Protein AF-A0AAV5VRD8-F1 (afdb_monomer)

Structure (mmCIF, N/CA/C/O backbone):
data_AF-A0AAV5VRD8-F1
#
_entry.id   AF-A0AAV5VRD8-F1
#
loop_
_atom_site.group_PDB
_atom_site.id
_atom_site.type_symbol
_atom_site.label_atom_id
_atom_site.label_alt_id
_atom_site.label_comp_id
_atom_site.label_asym_id
_atom_site.label_entity_id
_atom_site.label_seq_id
_atom_site.pdbx_PDB_ins_code
_atom_site.Cartn_x
_atom_site.Cartn_y
_atom_site.Cartn_z
_atom_site.occupancy
_atom_site.B_iso_or_equiv
_atom_site.auth_seq_id
_atom_site.auth_comp_id
_atom_site.auth_asym_id
_atom_site.auth_atom_id
_atom_site.pdbx_PDB_model_num
ATOM 1 N N . GLN A 1 1 ? -17.324 3.069 0.093 1.00 53.91 1 GLN A N 1
ATOM 2 C CA . GLN A 1 1 ? -15.876 3.219 0.323 1.00 53.91 1 GLN A CA 1
ATOM 3 C C . GLN A 1 1 ? -15.340 1.814 0.513 1.00 53.91 1 GLN A C 1
ATOM 5 O O . GLN A 1 1 ? -16.033 1.043 1.164 1.00 53.91 1 GLN A O 1
ATOM 10 N N . ASP A 1 2 ? -14.249 1.439 -0.158 1.00 80.19 2 ASP A N 1
ATOM 11 C CA . ASP A 1 2 ? -13.701 0.085 -0.025 1.00 80.19 2 ASP A CA 1
ATOM 12 C C . ASP A 1 2 ? -12.746 0.037 1.172 1.00 80.19 2 ASP A C 1
ATOM 14 O O . ASP A 1 2 ? -11.717 0.714 1.198 1.00 80.19 2 ASP A O 1
ATOM 18 N N . ASP A 1 3 ? -13.133 -0.740 2.177 1.00 91.00 3 ASP A N 1
ATOM 19 C CA . ASP A 1 3 ? -12.472 -0.842 3.473 1.00 91.00 3 ASP A CA 1
ATOM 20 C C . ASP A 1 3 ? -11.125 -1.584 3.399 1.00 91.00 3 ASP A C 1
ATOM 22 O O . ASP A 1 3 ? -10.318 -1.475 4.316 1.00 91.00 3 ASP A O 1
ATOM 26 N N . ARG A 1 4 ? -10.834 -2.290 2.296 1.00 95.25 4 ARG A N 1
ATOM 27 C CA . ARG A 1 4 ? -9.605 -3.092 2.105 1.00 95.25 4 ARG A CA 1
ATOM 28 C C . ARG A 1 4 ? -8.312 -2.273 2.117 1.00 95.25 4 ARG A C 1
ATOM 30 O O . ARG A 1 4 ? -7.244 -2.818 2.369 1.00 95.25 4 ARG A O 1
ATOM 37 N N . TYR A 1 5 ? -8.398 -0.982 1.814 1.00 96.75 5 TYR A N 1
ATOM 38 C CA . TYR A 1 5 ? -7.239 -0.094 1.699 1.00 96.75 5 TYR A CA 1
ATOM 39 C C . TYR A 1 5 ? -6.982 0.704 2.979 1.00 96.75 5 TYR A C 1
ATOM 41 O O . TYR A 1 5 ? -5.992 1.431 3.063 1.00 96.75 5 TYR A O 1
ATOM 49 N N . LEU A 1 6 ? -7.883 0.617 3.962 1.00 96.31 6 LEU A N 1
ATOM 50 C CA . LEU A 1 6 ? -7.806 1.415 5.176 1.00 96.31 6 LEU A CA 1
ATOM 51 C C . LEU A 1 6 ? -6.783 0.829 6.151 1.00 96.31 6 LEU A C 1
ATOM 53 O O . LEU A 1 6 ? -6.610 -0.381 6.268 1.00 96.31 6 LEU A O 1
ATOM 57 N N . ALA A 1 7 ? -6.093 1.719 6.858 1.00 97.00 7 ALA A N 1
ATOM 58 C CA . ALA A 1 7 ? -5.108 1.341 7.860 1.00 97.00 7 ALA A CA 1
ATOM 59 C C . ALA A 1 7 ? -5.774 0.844 9.161 1.00 97.00 7 ALA A C 1
ATOM 61 O O . ALA A 1 7 ? -6.911 1.242 9.453 1.00 97.00 7 ALA A O 1
ATOM 62 N N . PRO A 1 8 ? -5.076 0.050 9.998 1.00 96.50 8 PRO A N 1
ATOM 63 C CA . PRO A 1 8 ? -5.615 -0.464 11.260 1.00 96.50 8 PRO A CA 1
ATOM 64 C C . PRO A 1 8 ? -6.180 0.634 12.167 1.00 96.50 8 PRO A C 1
ATOM 66 O O . PRO A 1 8 ? -7.274 0.507 12.713 1.00 96.50 8 PRO A O 1
ATOM 69 N N . GLU A 1 9 ? -5.483 1.764 12.284 1.00 95.56 9 GLU A N 1
ATOM 70 C CA . GLU A 1 9 ? -5.919 2.902 13.093 1.00 95.56 9 GLU A CA 1
ATOM 71 C C . GLU A 1 9 ? -7.205 3.568 12.570 1.00 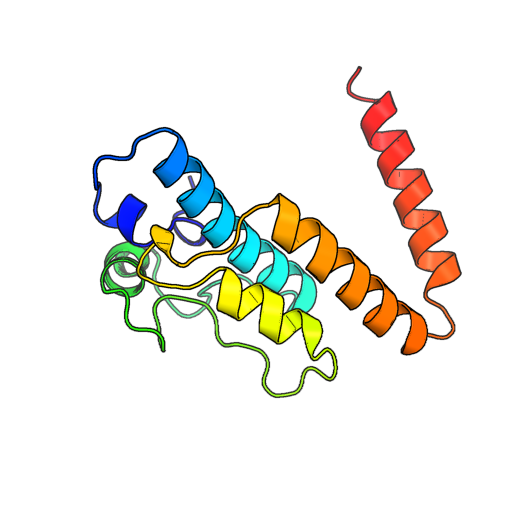95.56 9 GLU A C 1
ATOM 73 O O . GLU A 1 9 ? -7.963 4.142 13.356 1.00 95.56 9 GLU A O 1
ATOM 78 N N . VAL A 1 10 ? -7.477 3.475 11.261 1.00 95.62 10 VAL A N 1
ATOM 79 C CA . VAL A 1 10 ? -8.696 4.007 10.634 1.00 95.62 10 VAL A CA 1
ATOM 80 C C . VAL A 1 10 ? -9.869 3.074 10.923 1.00 95.62 10 VAL A C 1
ATOM 82 O O . VAL A 1 10 ? -10.926 3.545 11.346 1.00 95.62 10 VAL A O 1
ATOM 85 N N . HIS A 1 11 ? -9.673 1.755 10.803 1.00 94.25 11 HIS A N 1
ATOM 86 C CA . HIS A 1 11 ? -10.672 0.764 11.224 1.00 94.25 11 HIS A CA 1
ATOM 87 C C . HIS A 1 11 ? -11.011 0.882 12.712 1.00 94.25 11 HIS A C 1
ATOM 89 O O . HIS A 1 11 ? -12.180 0.827 13.094 1.00 94.25 11 HIS A O 1
ATOM 95 N N . ASN A 1 12 ? -9.997 1.133 13.541 1.00 93.38 12 ASN A N 1
ATOM 96 C CA . ASN A 1 12 ? -10.140 1.324 14.982 1.00 93.38 12 ASN A CA 1
ATOM 97 C C . ASN A 1 12 ? -10.687 2.711 15.367 1.00 93.38 12 ASN A C 1
ATOM 99 O O . ASN A 1 12 ? -10.794 3.012 16.556 1.00 93.38 12 ASN A O 1
ATOM 103 N N . LYS A 1 13 ? -11.038 3.563 14.388 1.00 91.94 13 LYS A N 1
ATOM 104 C CA . LYS A 1 13 ? -11.578 4.922 14.586 1.00 91.94 13 LYS A CA 1
ATOM 105 C C . LYS A 1 13 ? -10.722 5.779 15.524 1.00 91.94 13 LYS A C 1
ATOM 107 O O . LYS A 1 13 ? -11.241 6.600 16.283 1.00 91.94 13 LYS A O 1
ATOM 112 N N . GLN A 1 14 ? -9.407 5.584 15.486 1.00 90.06 14 GLN A N 1
ATOM 113 C CA . GLN A 1 14 ? -8.482 6.359 16.300 1.00 90.06 14 GLN A CA 1
ATOM 114 C C . GLN A 1 14 ? -8.445 7.805 15.801 1.00 90.06 14 GLN A C 1
ATOM 116 O O . GLN A 1 14 ? -8.472 8.066 14.598 1.00 90.06 14 GLN A O 1
ATOM 121 N N . GLN A 1 15 ? -8.382 8.762 16.727 1.00 88.19 15 GLN A N 1
ATOM 122 C CA . GLN A 1 15 ? -8.227 10.165 16.354 1.00 88.19 15 GLN A CA 1
ATOM 123 C C . GLN A 1 15 ? -6.832 10.393 15.772 1.00 88.19 15 GLN A C 1
ATOM 125 O O . GLN A 1 15 ? -5.828 10.011 16.370 1.00 88.19 15 GLN A O 1
ATOM 130 N N . GLN A 1 16 ? -6.782 11.039 14.610 1.00 87.19 16 GLN A N 1
ATOM 131 C CA . GLN A 1 16 ? -5.544 11.311 13.891 1.00 87.19 16 GLN A CA 1
ATOM 132 C C . GLN A 1 16 ? -5.387 12.807 13.658 1.00 87.19 16 GLN A C 1
ATOM 134 O O . GLN A 1 16 ? -6.302 13.479 13.170 1.00 87.19 16 GLN A O 1
ATOM 139 N N . ASP A 1 17 ? -4.194 13.307 13.951 1.00 91.25 17 ASP A N 1
ATOM 140 C CA . ASP A 1 17 ? -3.748 14.601 13.461 1.00 91.25 17 ASP A CA 1
ATOM 141 C C . ASP A 1 17 ? -3.365 14.512 11.967 1.00 91.25 17 ASP A C 1
ATOM 143 O O . ASP A 1 17 ? -3.474 13.467 11.318 1.00 91.25 17 ASP A O 1
ATOM 147 N N . LEU A 1 18 ? -2.916 15.626 11.384 1.00 89.38 18 LEU A N 1
ATOM 148 C CA . LEU A 1 18 ? -2.504 15.654 9.975 1.00 89.38 18 LEU A CA 1
ATOM 149 C C . LEU A 1 18 ? -1.328 14.712 9.679 1.00 89.38 18 LEU A C 1
ATOM 151 O O . LEU A 1 18 ? -1.210 14.224 8.556 1.00 89.38 18 LEU A O 1
ATOM 155 N N . SER A 1 19 ? -0.456 14.466 10.660 1.00 89.50 19 SER A N 1
ATOM 156 C CA . SER A 1 19 ? 0.657 13.529 10.519 1.00 89.50 19 SER A CA 1
ATOM 157 C C . SER A 1 19 ? 0.140 12.093 10.447 1.00 89.50 19 SER A C 1
ATOM 159 O O . SER A 1 19 ? 0.492 11.369 9.519 1.00 89.50 19 SER A O 1
ATOM 161 N N . GLY A 1 20 ? -0.767 11.713 11.350 1.00 90.56 20 GLY A N 1
ATOM 162 C CA . GLY A 1 20 ? -1.425 10.408 11.377 1.00 90.56 20 GLY A CA 1
ATOM 163 C C . GLY A 1 20 ? -2.172 10.097 10.082 1.00 90.56 20 GLY A C 1
ATOM 164 O O . GLY A 1 20 ? -1.992 9.015 9.533 1.00 90.56 20 GLY A O 1
ATOM 165 N N . LYS A 1 21 ? -2.895 11.071 9.513 1.00 93.94 21 LYS A N 1
ATOM 166 C CA . LYS A 1 21 ? -3.572 10.890 8.214 1.00 93.94 21 LYS A CA 1
ATOM 167 C C . LYS A 1 21 ? -2.594 10.548 7.089 1.00 93.94 21 LYS A C 1
ATOM 169 O O . LYS A 1 21 ? -2.814 9.588 6.362 1.00 93.94 21 LYS A O 1
ATOM 174 N N . LYS A 1 22 ? -1.450 11.240 7.016 1.00 95.62 22 LYS A N 1
ATOM 175 C CA . LYS A 1 22 ? -0.388 10.919 6.041 1.00 95.62 22 LYS A CA 1
ATOM 176 C C . LYS A 1 22 ? 0.197 9.517 6.243 1.00 95.62 22 LYS A C 1
ATOM 178 O O . LYS A 1 22 ? 0.721 8.929 5.299 1.00 95.62 22 LYS A O 1
ATOM 183 N N . LYS A 1 23 ? 0.160 8.982 7.467 1.00 97.19 23 LYS A N 1
ATOM 184 C CA . LYS A 1 23 ? 0.590 7.607 7.758 1.00 97.19 23 LYS A CA 1
ATOM 185 C C . LYS A 1 23 ? -0.471 6.578 7.375 1.00 97.19 23 LYS A C 1
ATOM 187 O O . LYS A 1 23 ? -0.098 5.499 6.919 1.00 97.19 23 LYS A O 1
ATOM 192 N N . ALA A 1 24 ? -1.754 6.907 7.491 1.00 96.88 24 ALA A N 1
ATOM 193 C CA . ALA A 1 24 ? -2.826 6.095 6.921 1.00 96.88 24 ALA A CA 1
ATOM 194 C C . ALA A 1 24 ? -2.733 6.058 5.382 1.00 96.88 24 ALA A C 1
ATOM 196 O O . ALA A 1 24 ? -2.848 4.988 4.789 1.00 96.88 24 ALA A O 1
ATOM 197 N N . ASP A 1 25 ? -2.397 7.184 4.743 1.00 97.00 25 ASP A N 1
ATOM 198 C CA . ASP A 1 25 ? -2.140 7.224 3.297 1.00 97.00 25 ASP A CA 1
ATOM 199 C C . ASP A 1 25 ? -0.974 6.296 2.909 1.00 97.00 25 ASP A C 1
ATOM 201 O O . ASP A 1 25 ? -1.077 5.547 1.939 1.00 97.00 25 ASP A O 1
ATOM 205 N N . ALA A 1 26 ? 0.109 6.264 3.700 1.00 97.94 26 ALA A N 1
ATOM 206 C CA . ALA A 1 26 ? 1.240 5.356 3.477 1.00 97.94 26 ALA A CA 1
ATOM 207 C C . ALA A 1 26 ? 0.845 3.868 3.517 1.00 97.94 26 ALA A C 1
ATOM 209 O O . ALA A 1 26 ? 1.386 3.071 2.755 1.00 97.94 26 ALA A O 1
ATOM 210 N N . TRP A 1 27 ? -0.107 3.491 4.372 1.00 97.75 27 TRP A N 1
ATOM 211 C CA . TRP A 1 27 ? -0.637 2.128 4.400 1.00 97.75 27 TRP A CA 1
ATOM 212 C C . TRP A 1 27 ? -1.383 1.794 3.108 1.00 97.75 27 TRP A C 1
ATOM 214 O O . TRP A 1 27 ? -1.081 0.795 2.454 1.00 97.75 27 TRP A O 1
ATOM 224 N N . SER A 1 28 ? -2.323 2.662 2.716 1.00 97.62 28 SER A N 1
ATOM 225 C CA . SER A 1 28 ? -3.114 2.471 1.495 1.00 97.62 28 SER A CA 1
ATOM 226 C C . SER A 1 28 ? -2.237 2.434 0.239 1.00 97.62 28 SER A C 1
ATOM 228 O O . SER A 1 28 ? -2.477 1.626 -0.655 1.00 97.62 28 SER A O 1
ATOM 230 N N . PHE A 1 29 ? -1.156 3.219 0.214 1.00 97.56 29 PHE A N 1
ATOM 231 C CA . PHE A 1 29 ? -0.131 3.160 -0.823 1.00 97.56 29 PHE A CA 1
ATOM 232 C C . PHE A 1 29 ? 0.489 1.761 -0.942 1.00 97.56 29 PHE A C 1
ATOM 234 O O . PHE A 1 29 ? 0.571 1.232 -2.048 1.00 97.56 29 PHE A O 1
ATOM 241 N N . GLY A 1 30 ? 0.858 1.127 0.175 1.00 97.38 30 GLY A N 1
ATOM 242 C CA . GLY A 1 30 ? 1.370 -0.246 0.171 1.00 97.38 30 GLY A CA 1
ATOM 243 C C . GLY A 1 30 ? 0.375 -1.255 -0.411 1.00 97.38 30 GLY A C 1
ATOM 244 O O . GLY A 1 30 ? 0.768 -2.111 -1.200 1.00 97.38 30 GLY A O 1
ATOM 245 N N . ILE A 1 31 ? -0.919 -1.127 -0.083 1.00 97.56 31 ILE A N 1
ATOM 246 C CA . ILE A 1 31 ? -1.976 -1.988 -0.647 1.00 97.56 31 ILE A CA 1
ATOM 247 C C . ILE A 1 31 ? -2.073 -1.815 -2.169 1.00 97.56 31 ILE A C 1
ATOM 249 O O . ILE A 1 31 ? -2.105 -2.807 -2.892 1.00 97.56 31 ILE A O 1
ATOM 253 N N . VAL A 1 32 ? -2.048 -0.572 -2.661 1.00 96.81 32 VAL A N 1
ATOM 254 C CA . VAL A 1 32 ? -2.097 -0.266 -4.101 1.00 96.81 32 VAL A CA 1
ATOM 255 C C . VAL A 1 32 ? -0.858 -0.794 -4.830 1.00 96.81 32 VAL A C 1
ATOM 257 O O . VAL A 1 32 ? -0.981 -1.400 -5.890 1.00 96.81 32 VAL A O 1
ATOM 260 N N . VAL A 1 33 ? 0.342 -0.627 -4.261 1.00 95.44 33 VAL A N 1
ATOM 261 C CA . VAL A 1 33 ? 1.580 -1.196 -4.825 1.00 95.44 33 VAL A CA 1
ATOM 262 C C . VAL A 1 33 ? 1.487 -2.719 -4.914 1.00 95.44 33 VAL A C 1
ATOM 264 O O . VAL A 1 33 ? 1.816 -3.294 -5.950 1.00 95.44 33 VAL A O 1
ATOM 267 N N . TRP A 1 34 ? 1.000 -3.380 -3.864 1.00 95.50 34 TRP A N 1
ATOM 268 C CA . TRP A 1 34 ? 0.807 -4.828 -3.874 1.00 95.50 34 TRP A CA 1
ATOM 269 C C . TRP A 1 34 ? -0.209 -5.279 -4.932 1.00 95.50 34 TRP A C 1
ATOM 271 O O . TRP A 1 34 ? 0.046 -6.243 -5.655 1.00 95.50 34 TRP A O 1
ATOM 281 N N . GLU A 1 35 ? -1.340 -4.585 -5.056 1.00 95.44 35 GLU A N 1
ATOM 282 C CA . GLU A 1 35 ? -2.379 -4.880 -6.050 1.00 95.44 35 GLU A CA 1
ATOM 283 C C . GLU A 1 35 ? -1.837 -4.748 -7.479 1.00 95.44 35 GLU A C 1
ATOM 285 O O . GLU A 1 35 ? -2.052 -5.639 -8.299 1.00 95.44 35 GLU A O 1
ATOM 290 N N . MET A 1 36 ? -1.054 -3.700 -7.759 1.00 92.88 36 MET A N 1
ATOM 291 C CA . MET A 1 36 ? -0.431 -3.495 -9.072 1.00 92.88 36 MET A CA 1
ATOM 292 C C . MET A 1 36 ? 0.551 -4.610 -9.446 1.00 92.88 36 MET A C 1
ATOM 294 O O . MET A 1 36 ? 0.556 -5.054 -10.590 1.00 92.88 36 MET A O 1
ATOM 298 N N . PHE A 1 37 ? 1.385 -5.066 -8.506 1.00 88.94 37 PHE A N 1
ATOM 299 C CA . PHE A 1 37 ? 2.394 -6.095 -8.789 1.00 88.94 37 PHE A CA 1
ATOM 300 C C . PHE A 1 37 ? 1.827 -7.515 -8.803 1.00 88.94 37 PHE A C 1
ATOM 302 O O . PHE A 1 37 ? 2.299 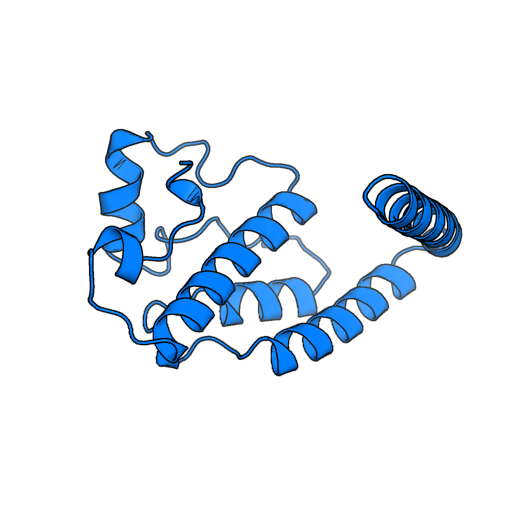-8.359 -9.559 1.00 88.94 37 PHE A O 1
ATOM 309 N N . SER A 1 38 ? 0.835 -7.797 -7.959 1.00 88.94 38 SER A N 1
ATOM 310 C CA . SER A 1 38 ? 0.209 -9.120 -7.897 1.00 88.94 38 SER A CA 1
ATOM 311 C C . SER A 1 38 ? -0.904 -9.306 -8.928 1.00 88.94 38 SER A C 1
ATOM 313 O O . SER A 1 38 ? -1.258 -10.448 -9.222 1.00 88.94 38 SER A O 1
ATOM 315 N N . CYS A 1 39 ? -1.464 -8.209 -9.454 1.00 90.62 39 CYS A N 1
ATOM 316 C CA . CYS A 1 39 ? -2.681 -8.188 -10.268 1.00 90.62 39 CYS A CA 1
ATOM 317 C C . CYS A 1 39 ? -3.864 -8.913 -9.595 1.00 90.62 39 CYS A C 1
ATOM 319 O O . CYS A 1 39 ? -4.684 -9.535 -10.272 1.00 90.62 39 CYS A O 1
ATOM 321 N N . ARG A 1 40 ? -3.938 -8.876 -8.257 1.00 91.12 40 ARG A N 1
ATOM 322 C CA . ARG A 1 40 ? -4.977 -9.531 -7.447 1.00 91.12 40 ARG A CA 1
ATOM 323 C C . ARG A 1 40 ? -5.705 -8.522 -6.574 1.00 91.12 40 ARG A C 1
ATOM 325 O O . ARG A 1 40 ? -5.120 -7.535 -6.139 1.00 91.12 40 ARG A O 1
ATOM 332 N N . ALA A 1 41 ? -6.957 -8.830 -6.245 1.00 93.38 41 ALA A N 1
ATOM 333 C CA . ALA A 1 41 ? -7.720 -8.038 -5.291 1.00 93.38 41 ALA A CA 1
ATOM 334 C C . ALA A 1 41 ? -7.151 -8.207 -3.865 1.00 93.38 41 ALA A C 1
ATOM 336 O O . ALA A 1 41 ? -6.938 -9.342 -3.415 1.00 93.38 41 ALA A O 1
ATOM 337 N N . PRO A 1 42 ? -6.921 -7.117 -3.110 1.00 95.25 42 PRO A N 1
ATOM 338 C CA . PRO A 1 42 ? -6.435 -7.217 -1.740 1.00 95.25 42 PRO A CA 1
ATOM 339 C C . PRO A 1 42 ? -7.465 -7.931 -0.858 1.00 95.25 42 PRO A C 1
ATOM 341 O O . PRO A 1 42 ? -8.662 -7.636 -0.899 1.00 95.25 42 PRO A O 1
ATOM 344 N N . PHE A 1 43 ? -6.996 -8.881 -0.046 1.00 94.81 43 PHE A N 1
ATOM 345 C CA . PHE A 1 43 ? -7.833 -9.685 0.854 1.00 94.81 43 PHE A CA 1
ATOM 346 C C . PHE A 1 43 ? -8.993 -10.420 0.151 1.00 94.81 43 PHE A C 1
ATOM 348 O O . PHE A 1 43 ? -10.098 -10.496 0.687 1.00 94.81 43 PHE A O 1
ATOM 355 N N . GLU A 1 44 ? -8.782 -10.946 -1.058 1.00 91.69 44 GLU A N 1
ATOM 356 C CA . GLU A 1 44 ? -9.820 -11.641 -1.845 1.00 91.69 44 GLU A CA 1
ATOM 357 C C . GLU A 1 44 ? -10.545 -12.754 -1.060 1.00 91.69 44 GLU A C 1
ATOM 359 O O . GLU A 1 44 ? -11.758 -12.911 -1.177 1.00 91.69 44 GLU A O 1
ATOM 364 N N . SER A 1 45 ? -9.821 -13.478 -0.202 1.00 91.06 45 SER A N 1
ATOM 365 C CA . SER A 1 45 ? -10.359 -14.569 0.621 1.00 91.06 45 SER A CA 1
ATOM 366 C C . SER A 1 45 ? -11.018 -14.122 1.932 1.00 91.06 45 SER A C 1
ATOM 368 O O . SER A 1 45 ? -11.580 -14.959 2.642 1.00 91.06 45 SER A O 1
ATOM 370 N N . VAL A 1 46 ? -10.961 -12.833 2.281 1.00 93.06 46 VAL A N 1
ATOM 371 C CA . VAL A 1 46 ? -11.531 -12.304 3.527 1.00 93.06 46 VAL A CA 1
ATOM 372 C C . VAL A 1 46 ? -12.902 -11.684 3.236 1.00 93.06 46 VAL A C 1
ATOM 374 O O . VAL A 1 46 ? -13.000 -10.757 2.427 1.00 93.06 46 VAL A O 1
ATOM 377 N N . PRO A 1 47 ? -13.979 -12.140 3.904 1.00 93.38 47 PRO A N 1
ATOM 378 C CA . PRO A 1 47 ? -15.289 -11.513 3.779 1.00 93.38 47 PRO A CA 1
ATOM 379 C C . PRO A 1 47 ? -15.246 -10.039 4.188 1.00 93.38 47 PRO A C 1
ATOM 381 O O . PRO A 1 47 ? -14.646 -9.694 5.205 1.00 93.38 47 PRO A O 1
ATOM 384 N N . THR A 1 48 ? -15.955 -9.172 3.461 1.00 90.75 48 THR A N 1
ATOM 385 C CA . THR A 1 48 ? -15.988 -7.724 3.738 1.00 90.75 48 THR A CA 1
ATOM 386 C C . THR A 1 48 ? -16.368 -7.405 5.186 1.00 90.75 48 THR A C 1
ATOM 388 O O . THR A 1 48 ? -15.784 -6.518 5.798 1.00 90.75 48 THR A O 1
ATOM 391 N N . THR A 1 49 ? -17.287 -8.175 5.777 1.00 93.00 49 THR A N 1
ATOM 392 C CA . THR A 1 49 ? -17.718 -8.016 7.176 1.00 93.00 49 THR A CA 1
ATOM 393 C C . THR A 1 49 ? -16.622 -8.317 8.201 1.00 93.00 49 THR A C 1
ATOM 395 O O . THR A 1 49 ? -16.738 -7.887 9.344 1.00 93.00 49 THR A O 1
ATOM 398 N N . ALA A 1 50 ? -15.578 -9.056 7.819 1.00 94.56 50 ALA A N 1
ATOM 399 C CA . ALA A 1 50 ? -14.461 -9.429 8.684 1.00 94.56 50 ALA A CA 1
ATOM 400 C C . ALA A 1 50 ? -13.227 -8.525 8.507 1.00 94.56 50 ALA A C 1
ATOM 402 O O . ALA A 1 50 ? -12.345 -8.552 9.363 1.00 94.56 50 ALA A O 1
ATOM 403 N N . LEU A 1 51 ? -13.162 -7.705 7.445 1.00 94.00 51 LEU A N 1
ATOM 404 C CA . LEU A 1 51 ? -11.995 -6.864 7.132 1.00 94.00 51 LEU A CA 1
ATOM 405 C C . LEU A 1 51 ? -11.604 -5.952 8.295 1.00 94.00 51 LEU A C 1
ATOM 407 O O . LEU A 1 51 ? -10.444 -5.930 8.692 1.00 94.00 51 LEU A O 1
ATOM 411 N N . ALA A 1 52 ? -12.577 -5.258 8.890 1.00 94.00 52 ALA A N 1
ATOM 412 C CA . ALA A 1 52 ? -12.313 -4.352 10.005 1.00 94.00 52 ALA A CA 1
ATOM 413 C C . ALA A 1 52 ? -11.697 -5.072 11.215 1.00 94.00 52 ALA A C 1
ATOM 415 O O . ALA A 1 52 ? -10.836 -4.511 11.887 1.00 94.00 52 ALA A O 1
ATOM 416 N N . THR A 1 53 ? -12.102 -6.317 11.477 1.00 94.69 53 THR A N 1
ATOM 417 C CA . THR A 1 53 ? -11.542 -7.127 12.565 1.00 94.69 53 THR A CA 1
ATOM 418 C C . THR A 1 53 ? -10.140 -7.619 12.227 1.00 94.69 53 THR A C 1
ATOM 420 O O . THR A 1 53 ? -9.245 -7.492 13.054 1.00 94.69 53 THR A O 1
ATOM 423 N N . VAL A 1 54 ? -9.935 -8.151 11.019 1.00 95.25 54 VAL A N 1
ATOM 424 C CA . VAL A 1 54 ? -8.644 -8.706 10.585 1.00 95.25 54 VAL A CA 1
ATOM 425 C C . VAL A 1 54 ? -7.575 -7.616 10.498 1.00 95.25 54 VAL A C 1
ATOM 427 O O . VAL A 1 54 ? -6.500 -7.751 11.077 1.00 95.25 54 VAL A O 1
ATOM 430 N N . ILE A 1 55 ? -7.884 -6.504 9.831 1.00 96.12 55 ILE A N 1
ATOM 431 C CA . ILE A 1 55 ? -6.944 -5.394 9.653 1.00 96.12 55 ILE A CA 1
ATOM 432 C C . ILE A 1 55 ? -6.770 -4.636 10.975 1.00 96.12 55 ILE A C 1
ATOM 434 O O . ILE A 1 55 ? -5.644 -4.370 11.394 1.00 96.12 55 ILE A O 1
ATOM 438 N N . GLY A 1 56 ? -7.871 -4.334 11.673 1.00 94.38 56 GLY A N 1
ATOM 439 C CA . GLY A 1 56 ? -7.854 -3.590 12.936 1.00 94.38 56 GLY A CA 1
ATOM 440 C C . GLY A 1 56 ? -7.121 -4.302 14.077 1.00 94.38 56 GLY A C 1
ATOM 441 O O . GLY A 1 56 ? -6.569 -3.622 14.943 1.00 94.38 56 GLY A O 1
ATOM 442 N N . ALA A 1 57 ? -7.057 -5.641 14.061 1.00 94.00 57 ALA A N 1
ATOM 443 C CA . ALA A 1 57 ? -6.282 -6.423 15.025 1.00 94.00 57 ALA A CA 1
ATOM 444 C C . ALA A 1 57 ? -4.768 -6.180 14.916 1.00 94.00 57 ALA A C 1
ATOM 446 O O . ALA A 1 57 ? -4.058 -6.359 15.904 1.00 94.00 57 ALA A O 1
ATOM 447 N N . GLY A 1 58 ? -4.274 -5.762 13.744 1.00 90.81 58 GLY A N 1
ATOM 448 C CA . GLY A 1 58 ? -2.863 -5.437 13.550 1.00 90.81 58 GLY A CA 1
ATOM 449 C C . GLY A 1 58 ? -1.921 -6.635 13.705 1.00 90.81 58 GLY A C 1
ATOM 450 O O . GLY A 1 58 ? -0.774 -6.453 14.096 1.00 90.81 58 GLY A O 1
ATOM 451 N N . ASP A 1 59 ? -2.374 -7.859 13.430 1.00 92.69 59 ASP A N 1
ATOM 452 C CA . ASP A 1 59 ? -1.471 -9.011 13.347 1.00 92.69 59 ASP A CA 1
ATOM 453 C C . ASP A 1 59 ? -0.694 -8.941 12.027 1.00 92.69 59 ASP A C 1
ATOM 455 O O . ASP A 1 59 ? -1.292 -9.064 10.960 1.00 92.69 59 ASP A O 1
ATOM 459 N N . ASP A 1 60 ? 0.626 -8.769 12.109 1.00 85.75 60 ASP A N 1
ATOM 460 C CA . ASP A 1 60 ? 1.580 -8.654 10.990 1.00 85.75 60 ASP A CA 1
ATOM 461 C C . ASP A 1 60 ? 1.468 -9.778 9.939 1.00 85.75 60 ASP A C 1
ATOM 463 O O . ASP A 1 60 ? 1.931 -9.653 8.816 1.00 85.75 60 ASP A O 1
ATOM 467 N N . ARG A 1 61 ? 0.835 -10.912 10.255 1.00 84.81 61 ARG A N 1
ATOM 468 C CA . ARG A 1 61 ? 0.629 -11.999 9.280 1.00 84.81 61 ARG A CA 1
ATOM 469 C C . ARG A 1 61 ? -0.663 -11.886 8.486 1.00 84.81 61 ARG A C 1
ATOM 471 O O . ARG A 1 61 ? -0.810 -12.579 7.482 1.00 84.81 61 ARG A O 1
ATOM 478 N N . THR A 1 62 ? -1.626 -11.108 8.970 1.00 91.19 62 THR A N 1
ATOM 479 C CA . THR A 1 62 ? -3.004 -11.121 8.451 1.00 91.19 62 THR A CA 1
ATOM 480 C C . THR A 1 62 ? -3.568 -9.737 8.173 1.00 91.19 62 THR A C 1
ATOM 482 O O . THR A 1 62 ? -4.503 -9.618 7.385 1.00 91.19 62 THR A O 1
ATOM 485 N N . CYS A 1 63 ? -3.009 -8.689 8.780 1.00 94.25 63 CYS A N 1
ATOM 486 C CA . CYS A 1 63 ? -3.521 -7.332 8.656 1.00 94.25 63 CYS A CA 1
ATOM 487 C C . CYS A 1 63 ? -3.189 -6.693 7.306 1.00 94.25 63 CYS A C 1
ATOM 489 O O . CYS A 1 63 ? -3.788 -5.682 6.973 1.00 94.25 63 CYS A O 1
ATOM 491 N N . HIS A 1 64 ? -2.302 -7.290 6.510 1.00 95.56 64 HIS A N 1
ATOM 492 C CA . HIS A 1 64 ? -1.988 -6.890 5.142 1.00 95.56 64 HIS A CA 1
ATOM 493 C C . HIS A 1 64 ? -1.968 -8.110 4.200 1.00 95.56 64 HIS A C 1
ATOM 495 O O . HIS A 1 64 ? -1.865 -9.251 4.661 1.00 95.56 64 HIS A O 1
ATOM 501 N N . PRO A 1 65 ? -2.051 -7.910 2.871 1.00 95.19 65 PRO A N 1
ATOM 502 C CA . PRO A 1 65 ? -1.887 -8.991 1.905 1.00 95.19 65 PRO A CA 1
ATOM 503 C C . PRO A 1 65 ? -0.514 -9.684 2.020 1.00 95.19 65 PRO A C 1
ATOM 505 O O . PRO A 1 65 ? 0.455 -9.078 2.491 1.00 95.19 65 PRO A O 1
ATOM 508 N N . PRO A 1 66 ? -0.389 -10.948 1.579 1.00 92.12 66 PRO A N 1
ATOM 509 C CA . PRO A 1 66 ? 0.870 -11.679 1.666 1.0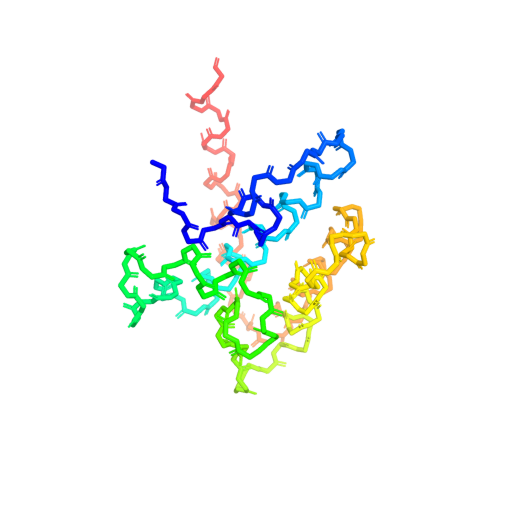0 92.12 66 PRO A CA 1
ATOM 510 C C . PRO A 1 66 ? 1.931 -11.053 0.758 1.00 92.12 66 PRO A C 1
ATOM 512 O O . PRO A 1 66 ? 1.695 -10.841 -0.433 1.00 92.12 66 PRO A O 1
ATOM 515 N N . ILE A 1 67 ? 3.124 -10.803 1.299 1.00 89.75 67 ILE A N 1
ATOM 516 C CA . ILE A 1 67 ? 4.269 -10.346 0.503 1.00 89.75 67 ILE A CA 1
ATOM 517 C C . ILE A 1 67 ? 4.654 -11.474 -0.469 1.00 89.75 67 ILE A C 1
ATOM 519 O O . ILE A 1 67 ? 4.905 -12.589 -0.003 1.00 89.75 67 ILE A O 1
ATOM 523 N N . PRO A 1 68 ? 4.719 -11.223 -1.793 1.00 80.56 68 PRO A N 1
ATOM 524 C CA . PRO A 1 68 ? 5.138 -12.235 -2.760 1.00 80.56 68 PRO A CA 1
ATOM 525 C C . PRO A 1 68 ? 6.518 -12.784 -2.385 1.00 80.56 68 PRO A C 1
ATOM 527 O O . PRO A 1 68 ? 7.498 -12.039 -2.307 1.00 80.56 68 PRO A O 1
ATOM 530 N N . ALA A 1 69 ? 6.607 -14.077 -2.074 1.00 78.31 69 ALA A N 1
ATOM 531 C CA . ALA A 1 69 ? 7.872 -14.689 -1.668 1.00 78.31 69 ALA A CA 1
ATOM 532 C C . ALA A 1 69 ? 8.833 -14.822 -2.862 1.00 78.31 69 ALA A C 1
ATOM 534 O O . ALA A 1 69 ? 10.041 -14.631 -2.712 1.00 78.31 69 ALA A O 1
ATOM 535 N N . ASP A 1 70 ? 8.253 -15.077 -4.031 1.00 76.81 70 ASP A N 1
ATOM 536 C CA . ASP A 1 70 ? 8.851 -15.336 -5.339 1.00 76.81 70 ASP A CA 1
ATOM 537 C C . ASP A 1 70 ? 9.226 -14.075 -6.128 1.00 76.81 70 ASP A C 1
ATOM 539 O O . ASP A 1 70 ? 9.840 -14.190 -7.182 1.00 76.81 70 ASP A O 1
ATOM 543 N N . THR A 1 71 ? 8.912 -12.871 -5.634 1.00 81.12 71 THR A N 1
ATOM 544 C CA . THR A 1 71 ? 9.353 -11.649 -6.323 1.00 81.12 71 THR A CA 1
ATOM 545 C C . THR A 1 71 ? 10.873 -11.504 -6.260 1.00 81.12 71 THR A C 1
ATOM 547 O O . THR A 1 71 ? 11.469 -11.491 -5.175 1.00 81.12 71 THR A O 1
ATOM 550 N N . GLU A 1 72 ? 11.476 -11.341 -7.436 1.00 84.00 72 GLU A N 1
ATOM 551 C CA . GLU A 1 72 ? 12.902 -11.053 -7.628 1.00 84.00 72 GLU A CA 1
ATOM 552 C C . GLU A 1 72 ? 13.243 -9.598 -7.257 1.00 84.00 72 GLU A C 1
ATOM 554 O O . GLU A 1 72 ? 14.387 -9.284 -6.938 1.00 84.00 72 GLU A O 1
ATOM 559 N N . PHE A 1 73 ? 12.236 -8.718 -7.213 1.00 88.88 73 PHE A N 1
ATOM 560 C CA . PHE A 1 73 ? 12.387 -7.310 -6.842 1.00 88.88 73 PHE A CA 1
ATOM 561 C C . PHE A 1 73 ? 12.517 -7.148 -5.323 1.00 88.88 73 PHE A C 1
ATOM 563 O O . PHE A 1 73 ? 11.522 -7.152 -4.585 1.00 88.88 73 PHE A O 1
ATOM 570 N N . GLY A 1 74 ? 13.751 -7.007 -4.841 1.00 91.75 74 GLY A N 1
ATOM 571 C CA . GLY A 1 74 ? 14.049 -6.789 -3.427 1.00 91.75 74 GLY A CA 1
ATOM 572 C C . GLY A 1 74 ? 13.451 -5.480 -2.916 1.00 91.75 74 GLY A C 1
ATOM 573 O O . GLY A 1 74 ? 12.869 -5.448 -1.826 1.00 91.75 74 GLY A O 1
ATOM 574 N N . MET A 1 75 ? 13.500 -4.422 -3.729 1.00 93.81 75 MET A N 1
ATOM 575 C CA . MET A 1 75 ? 12.987 -3.113 -3.336 1.00 93.81 75 MET A CA 1
ATOM 576 C C . MET A 1 75 ? 11.462 -3.088 -3.178 1.00 93.81 75 MET A C 1
ATOM 578 O O . MET A 1 75 ? 10.938 -2.371 -2.323 1.00 93.81 75 MET A O 1
ATOM 582 N N . LEU A 1 76 ? 10.737 -3.935 -3.918 1.00 94.00 76 LEU A N 1
ATOM 583 C CA . LEU A 1 76 ? 9.293 -4.102 -3.738 1.00 94.00 76 LEU A CA 1
ATOM 584 C C . LEU A 1 76 ? 8.983 -4.568 -2.310 1.00 94.00 76 LEU A C 1
ATOM 586 O O . LEU A 1 76 ? 8.146 -3.969 -1.635 1.00 94.00 76 LEU A O 1
ATOM 590 N N . LYS A 1 77 ? 9.704 -5.583 -1.811 1.00 93.94 77 LYS A N 1
ATOM 591 C CA . LYS A 1 77 ? 9.535 -6.087 -0.436 1.00 93.94 77 LYS A CA 1
ATOM 592 C C . LYS A 1 77 ? 9.802 -4.984 0.590 1.00 93.94 77 LYS A C 1
ATOM 594 O O . LYS A 1 77 ? 9.043 -4.843 1.548 1.00 93.94 77 LYS A O 1
ATOM 599 N N . VAL A 1 78 ? 10.837 -4.170 0.369 1.00 95.50 78 VAL A N 1
ATOM 600 C CA . VAL A 1 78 ? 11.182 -3.043 1.249 1.00 95.50 78 VAL A CA 1
ATOM 601 C C . VAL A 1 78 ? 10.054 -2.010 1.300 1.00 95.50 78 VAL A C 1
ATOM 603 O O . VAL A 1 78 ? 9.678 -1.589 2.395 1.00 95.50 78 VAL A O 1
ATOM 606 N N . ILE A 1 79 ? 9.484 -1.617 0.156 1.00 96.62 79 ILE A N 1
ATOM 607 C CA . ILE A 1 79 ? 8.370 -0.656 0.099 1.00 96.62 79 ILE A CA 1
ATOM 608 C C . ILE A 1 79 ? 7.147 -1.176 0.862 1.00 96.62 79 ILE A C 1
ATOM 610 O O . ILE A 1 79 ? 6.583 -0.441 1.678 1.00 96.62 79 ILE A O 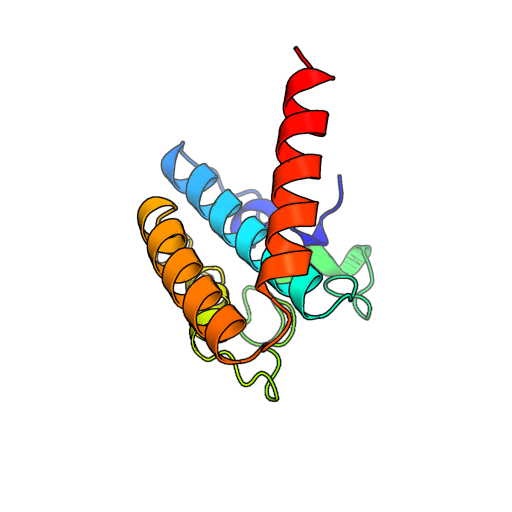1
ATOM 614 N N . LEU A 1 80 ? 6.759 -2.434 0.630 1.00 96.56 80 LEU A N 1
ATOM 615 C CA . LEU A 1 80 ? 5.603 -3.048 1.287 1.00 96.56 80 LEU A CA 1
ATOM 616 C C . LEU A 1 80 ? 5.788 -3.103 2.811 1.00 96.56 80 LEU A C 1
ATOM 618 O O . LEU A 1 80 ? 4.947 -2.598 3.551 1.00 96.56 80 LEU A O 1
ATOM 622 N N . LEU A 1 81 ? 6.936 -3.599 3.286 1.00 94.94 81 LEU A N 1
ATOM 623 C CA . LEU A 1 81 ? 7.241 -3.672 4.721 1.00 94.94 81 LEU A CA 1
ATOM 624 C C . LEU A 1 81 ? 7.273 -2.290 5.388 1.00 94.94 81 LEU A C 1
ATOM 626 O O . LEU A 1 81 ? 6.777 -2.121 6.497 1.00 94.94 81 LEU A O 1
ATOM 630 N N . ASN A 1 82 ? 7.801 -1.272 4.703 1.00 96.38 82 ASN A N 1
ATOM 631 C CA . ASN A 1 82 ? 7.797 0.098 5.223 1.00 96.38 82 ASN A CA 1
ATOM 632 C C . ASN A 1 82 ? 6.385 0.697 5.332 1.00 96.38 82 ASN A C 1
ATOM 634 O O . ASN A 1 82 ? 6.172 1.601 6.148 1.00 96.38 82 ASN A O 1
ATOM 638 N N . SER A 1 83 ? 5.443 0.201 4.524 1.00 97.31 83 SER A N 1
ATOM 639 C CA . SER A 1 83 ? 4.051 0.659 4.455 1.00 97.31 83 SER A CA 1
ATOM 640 C C . SER A 1 83 ? 3.164 0.038 5.530 1.00 97.31 83 SER A C 1
ATOM 642 O O . SER A 1 83 ? 2.216 0.684 5.976 1.00 97.31 83 SER A O 1
ATOM 644 N N . TRP A 1 84 ? 3.476 -1.180 5.976 1.00 96.75 84 TRP A N 1
ATOM 645 C CA . TRP A 1 84 ? 2.569 -1.993 6.792 1.00 96.75 84 TRP A CA 1
ATOM 646 C C . TRP A 1 84 ? 2.965 -2.150 8.260 1.00 96.75 84 TRP A C 1
ATOM 648 O O . TRP A 1 84 ? 2.444 -3.017 8.955 1.00 96.75 84 TRP A O 1
ATOM 658 N N . PHE A 1 85 ? 3.797 -1.249 8.792 1.00 95.81 85 PHE A N 1
ATOM 659 C CA . PHE A 1 85 ? 3.939 -1.148 10.244 1.00 95.81 85 PHE A CA 1
ATOM 660 C C . PHE A 1 85 ? 2.584 -0.856 10.903 1.00 95.81 85 PHE A C 1
ATOM 662 O O . PHE A 1 85 ? 1.895 0.107 10.551 1.00 95.81 85 PHE A O 1
ATOM 669 N N . VAL A 1 86 ? 2.224 -1.664 11.900 1.00 93.81 86 VAL A N 1
ATOM 670 C CA . VAL A 1 86 ? 0.994 -1.491 12.691 1.00 93.81 86 VAL A CA 1
ATOM 671 C C . VAL A 1 86 ? 1.023 -0.158 13.436 1.00 93.81 86 VAL A C 1
ATOM 673 O O . VAL A 1 86 ? 0.048 0.591 13.402 1.00 93.81 86 VAL A O 1
ATOM 676 N N . ASP A 1 87 ? 2.165 0.192 14.039 1.00 94.19 87 ASP A N 1
ATOM 677 C CA . ASP A 1 87 ? 2.390 1.547 14.538 1.00 94.19 87 ASP A CA 1
ATOM 678 C C . ASP A 1 87 ? 2.601 2.507 13.359 1.00 94.19 87 ASP A C 1
ATOM 680 O O . ASP A 1 87 ? 3.652 2.532 12.710 1.00 94.19 87 ASP A O 1
ATOM 684 N N . ALA A 1 88 ? 1.592 3.344 13.115 1.00 95.50 88 ALA A N 1
ATOM 685 C CA . ALA A 1 88 ? 1.584 4.350 12.063 1.00 95.50 88 ALA A CA 1
ATOM 686 C C . ALA A 1 88 ? 2.817 5.275 12.095 1.00 95.50 88 ALA A C 1
ATOM 688 O O . ALA A 1 88 ? 3.263 5.743 11.046 1.00 95.50 88 ALA A O 1
ATOM 689 N N . LYS A 1 89 ? 3.412 5.529 13.269 1.00 94.75 89 LYS A N 1
ATOM 690 C CA . LYS A 1 89 ? 4.589 6.406 13.400 1.00 94.75 89 LYS A CA 1
ATOM 691 C C . LYS A 1 89 ? 5.848 5.799 12.787 1.00 94.75 89 LYS A C 1
ATOM 693 O O . LYS A 1 89 ? 6.704 6.556 12.331 1.00 94.75 89 LYS A O 1
ATOM 698 N N . LEU A 1 90 ? 5.937 4.469 12.751 1.00 95.62 90 LEU A N 1
ATOM 699 C CA . LEU A 1 90 ? 7.078 3.733 12.203 1.00 95.62 90 LEU A CA 1
ATOM 700 C C . LEU A 1 90 ? 7.045 3.641 10.675 1.00 95.62 90 LEU A C 1
ATOM 702 O O . LEU A 1 90 ? 8.083 3.420 10.057 1.00 95.62 90 LEU A O 1
ATOM 706 N N . ARG A 1 91 ? 5.879 3.856 10.050 1.00 96.75 91 ARG A N 1
ATOM 707 C CA . ARG A 1 91 ? 5.771 3.873 8.586 1.00 96.75 91 ARG A CA 1
ATOM 708 C C . ARG A 1 91 ? 6.647 4.970 7.993 1.00 96.75 91 ARG A C 1
ATOM 710 O O . ARG A 1 91 ? 6.761 6.064 8.556 1.00 96.75 91 ARG A O 1
ATOM 717 N N . SER A 1 92 ? 7.218 4.717 6.821 1.00 96.00 92 SER A N 1
ATOM 718 C CA . SER A 1 92 ? 8.056 5.694 6.113 1.00 96.00 92 SER A CA 1
ATOM 719 C C . SER A 1 92 ? 7.279 6.958 5.699 1.00 96.00 92 SER A C 1
ATOM 721 O O . SER A 1 92 ? 6.048 7.015 5.727 1.00 96.00 92 SER A O 1
ATOM 723 N N . SER A 1 93 ? 7.994 8.034 5.360 1.00 95.56 93 SER A N 1
ATOM 724 C CA . SER A 1 93 ? 7.393 9.224 4.740 1.00 95.56 93 SER A CA 1
ATOM 725 C C . SER A 1 93 ? 7.309 9.059 3.220 1.00 95.56 93 SER A C 1
ATOM 727 O O . SER A 1 93 ? 8.116 8.343 2.631 1.00 95.56 93 SER A O 1
ATOM 729 N N . PHE A 1 94 ? 6.401 9.782 2.558 1.00 95.31 94 PHE A N 1
ATOM 730 C CA . PHE A 1 94 ? 6.332 9.788 1.088 1.00 95.31 94 PHE A CA 1
ATOM 731 C C . PHE A 1 94 ? 7.624 10.253 0.416 1.00 95.31 94 PHE A C 1
ATOM 733 O O . PHE A 1 94 ? 7.993 9.700 -0.611 1.00 95.31 94 PHE A O 1
ATOM 740 N N . ALA A 1 95 ? 8.377 11.167 1.034 1.00 95.25 95 ALA A N 1
ATOM 741 C CA . ALA A 1 95 ? 9.701 11.541 0.536 1.00 95.25 95 ALA A CA 1
ATOM 742 C C . ALA A 1 95 ? 10.684 10.354 0.522 1.00 95.25 95 ALA A C 1
ATOM 744 O O . ALA A 1 95 ? 11.563 10.303 -0.334 1.00 95.25 95 ALA A O 1
ATOM 745 N N . ASN A 1 96 ? 10.545 9.404 1.454 1.00 96.06 96 ASN A N 1
ATOM 746 C CA . ASN A 1 96 ? 11.317 8.165 1.435 1.00 96.06 96 ASN A CA 1
ATOM 747 C C . ASN A 1 96 ? 10.765 7.181 0.394 1.00 96.06 96 ASN A C 1
ATOM 749 O O . ASN A 1 96 ? 11.543 6.624 -0.372 1.00 96.06 96 ASN A O 1
ATOM 753 N N . TYR A 1 97 ? 9.438 7.027 0.293 1.00 96.44 97 TYR A N 1
ATOM 754 C CA . TYR A 1 97 ? 8.830 6.164 -0.729 1.00 96.44 97 TYR A CA 1
ATOM 755 C C . TYR A 1 97 ? 9.187 6.580 -2.152 1.00 96.44 97 TYR A C 1
ATOM 757 O O . TYR A 1 97 ? 9.424 5.707 -2.973 1.00 96.44 97 TYR A O 1
ATOM 765 N N . THR A 1 98 ? 9.300 7.877 -2.453 1.00 95.06 98 THR A N 1
ATOM 766 C CA . THR A 1 98 ? 9.759 8.334 -3.774 1.00 95.06 98 THR A CA 1
ATOM 767 C C . THR A 1 98 ? 11.173 7.842 -4.095 1.00 95.06 98 THR A C 1
ATOM 769 O O . THR A 1 98 ? 11.439 7.476 -5.234 1.00 95.06 98 THR A O 1
ATOM 772 N N . LYS A 1 99 ? 12.071 7.789 -3.102 1.00 96.38 99 LYS A N 1
ATOM 773 C CA . LYS A 1 99 ? 13.433 7.263 -3.288 1.00 96.38 99 LYS A CA 1
ATOM 774 C C . LYS A 1 99 ? 13.408 5.756 -3.524 1.00 96.38 99 LYS A C 1
ATOM 776 O O . LYS A 1 99 ? 13.945 5.296 -4.522 1.00 96.38 99 LYS A O 1
ATOM 781 N N . LEU A 1 100 ? 12.698 5.017 -2.668 1.00 95.62 100 LEU A N 1
ATOM 782 C CA . LEU A 1 100 ? 12.554 3.565 -2.809 1.00 95.62 100 LEU A CA 1
ATOM 783 C C . LEU A 1 100 ? 11.881 3.185 -4.138 1.00 95.62 100 LEU A C 1
ATOM 785 O O . LEU A 1 100 ? 12.259 2.206 -4.768 1.00 95.62 100 LEU A O 1
ATOM 789 N N . ALA A 1 101 ? 10.896 3.964 -4.591 1.00 92.88 101 ALA A N 1
ATOM 790 C CA . ALA A 1 101 ? 10.225 3.744 -5.868 1.00 92.88 101 ALA A CA 1
ATOM 791 C C . ALA A 1 101 ? 11.164 3.965 -7.062 1.00 92.88 101 ALA A C 1
ATOM 793 O O . ALA A 1 101 ? 11.075 3.225 -8.037 1.00 92.88 101 ALA A O 1
ATOM 794 N N . ALA A 1 102 ? 12.075 4.941 -6.987 1.00 93.44 102 ALA A N 1
ATOM 795 C CA . ALA A 1 102 ? 13.099 5.138 -8.011 1.00 93.44 102 ALA A CA 1
ATOM 796 C C . ALA A 1 102 ? 14.081 3.954 -8.064 1.00 93.44 102 ALA A C 1
ATOM 798 O O . ALA A 1 102 ? 14.423 3.486 -9.149 1.00 93.44 102 ALA A O 1
ATOM 799 N N . ASP A 1 103 ? 14.475 3.424 -6.903 1.00 94.31 103 ASP A N 1
ATOM 800 C CA . ASP A 1 103 ? 15.327 2.233 -6.831 1.00 94.31 103 ASP A CA 1
ATOM 801 C C . ASP A 1 103 ? 14.606 0.989 -7.381 1.00 94.31 103 ASP A C 1
ATOM 803 O O . ASP A 1 103 ? 15.180 0.238 -8.167 1.00 94.31 103 ASP A O 1
ATOM 807 N N . LEU A 1 104 ? 13.319 0.807 -7.058 1.00 92.31 104 LEU A N 1
ATOM 808 C CA . LEU A 1 104 ? 12.493 -0.264 -7.624 1.00 92.31 104 LEU A CA 1
ATOM 809 C C . LEU A 1 104 ? 12.348 -0.123 -9.143 1.00 92.31 104 LEU A C 1
ATOM 811 O O . LEU A 1 104 ? 12.435 -1.111 -9.865 1.00 92.31 104 LEU A O 1
ATOM 815 N N . GLN A 1 105 ? 12.134 1.095 -9.646 1.00 89.94 105 GLN A N 1
ATOM 816 C CA . GLN A 1 105 ? 12.051 1.345 -11.084 1.00 89.94 105 GLN A CA 1
ATOM 817 C C . GLN A 1 105 ? 13.335 0.906 -11.790 1.00 89.94 105 GLN A C 1
ATOM 819 O O . GLN A 1 105 ? 13.269 0.311 -12.867 1.00 89.94 105 GLN A O 1
ATOM 824 N N . LYS A 1 106 ? 14.492 1.173 -11.179 1.00 89.62 106 LYS A N 1
ATOM 825 C CA . LYS A 1 106 ? 15.779 0.713 -11.690 1.00 89.62 106 LYS A CA 1
ATOM 826 C C . LYS A 1 106 ? 15.869 -0.815 -11.693 1.00 89.62 106 LYS A C 1
ATOM 828 O O . LYS A 1 106 ? 16.153 -1.372 -12.745 1.00 89.62 106 LYS A O 1
ATOM 833 N N . GLU A 1 107 ? 15.539 -1.483 -10.582 1.00 90.00 107 GLU A N 1
ATOM 834 C CA . GLU A 1 107 ? 15.513 -2.958 -10.511 1.00 90.00 107 GLU A CA 1
ATOM 835 C C . GLU A 1 107 ? 14.619 -3.577 -11.600 1.00 90.00 107 GLU A C 1
ATOM 837 O O . GLU A 1 107 ? 15.011 -4.534 -12.263 1.00 90.00 107 GLU A O 1
ATOM 842 N N . VAL A 1 108 ? 13.429 -3.011 -11.820 1.00 86.06 108 VAL A N 1
ATOM 843 C CA . VAL A 1 108 ? 12.481 -3.493 -12.838 1.00 86.06 108 VAL A CA 1
ATOM 844 C C . VAL A 1 108 ? 12.995 -3.251 -14.258 1.00 86.06 108 VAL A C 1
ATOM 846 O O . VAL A 1 108 ? 12.801 -4.098 -15.127 1.00 86.06 108 VAL A O 1
ATOM 849 N N . THR A 1 109 ? 13.637 -2.108 -14.510 1.00 85.25 109 THR A N 1
ATOM 850 C CA . THR A 1 109 ? 14.177 -1.769 -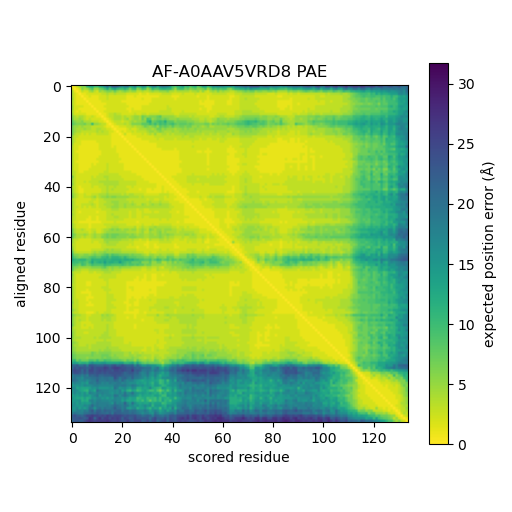15.838 1.00 85.25 109 THR A CA 1
ATOM 851 C C . THR A 1 109 ? 15.368 -2.657 -16.183 1.00 85.25 109 THR A C 1
ATOM 853 O O . THR A 1 109 ? 15.413 -3.204 -17.280 1.00 85.25 109 THR A O 1
ATOM 856 N N . ASP A 1 110 ? 16.277 -2.871 -15.229 1.00 83.25 110 ASP A N 1
ATOM 857 C CA . ASP A 1 110 ? 17.448 -3.734 -15.404 1.00 83.25 110 ASP A CA 1
ATOM 858 C C . ASP A 1 110 ? 17.041 -5.200 -15.678 1.00 83.25 110 ASP A C 1
ATOM 860 O O . ASP A 1 110 ? 17.738 -5.915 -16.394 1.00 83.25 110 ASP A O 1
ATOM 864 N N . ALA A 1 111 ? 15.890 -5.645 -15.158 1.00 78.50 111 ALA A N 1
ATOM 865 C CA . ALA A 1 111 ? 15.353 -6.991 -15.377 1.00 78.50 111 ALA A CA 1
ATOM 866 C C . ALA A 1 111 ? 14.600 -7.175 -16.713 1.00 78.50 111 ALA A C 1
ATOM 868 O O . ALA A 1 111 ? 14.263 -8.302 -17.077 1.00 78.50 111 ALA A O 1
ATOM 869 N N . SER A 1 112 ? 14.289 -6.100 -17.446 1.00 68.81 112 SER A N 1
ATOM 870 C CA . SER A 1 112 ? 13.389 -6.143 -18.603 1.00 68.81 112 SER A CA 1
ATOM 871 C C . SER A 1 112 ? 13.996 -5.448 -19.828 1.00 68.81 112 SER A C 1
ATOM 873 O O . SER A 1 112 ? 13.875 -4.233 -19.977 1.00 68.81 112 SER A O 1
ATOM 875 N N . GLU A 1 113 ? 14.497 -6.230 -20.794 1.00 60.72 113 GLU A N 1
ATOM 876 C CA . GLU A 1 113 ? 15.018 -5.742 -22.092 1.00 60.72 113 GLU A CA 1
ATOM 877 C C . GLU A 1 113 ? 13.979 -4.958 -22.939 1.00 60.72 113 GLU A C 1
ATOM 879 O O . GLU A 1 113 ? 14.345 -4.278 -23.889 1.00 60.72 113 GLU A O 1
ATOM 884 N N . SER A 1 114 ? 12.682 -5.005 -22.592 1.00 63.59 114 SER A N 1
ATOM 885 C CA . SER A 1 114 ? 11.566 -4.323 -23.287 1.00 63.59 114 SER A CA 1
ATOM 886 C C . SER A 1 114 ? 10.894 -3.210 -22.449 1.00 63.59 114 SER A C 1
ATOM 888 O O . SER A 1 114 ? 9.831 -2.694 -22.820 1.00 63.59 114 SER A O 1
ATOM 890 N N . ALA A 1 115 ? 11.474 -2.830 -21.302 1.00 62.81 115 ALA A N 1
ATOM 891 C CA . ALA A 1 115 ? 10.848 -1.879 -20.372 1.00 62.81 115 ALA A CA 1
ATOM 892 C C . ALA A 1 115 ? 10.696 -0.477 -20.978 1.00 62.81 115 ALA A C 1
ATOM 894 O O . ALA A 1 115 ? 9.701 0.200 -20.712 1.00 62.81 115 ALA A O 1
ATOM 895 N N . GLU A 1 116 ? 11.652 -0.060 -21.810 1.00 64.50 116 GLU A N 1
ATOM 896 C CA . GLU A 1 116 ? 11.708 1.291 -22.371 1.00 64.50 116 GLU A CA 1
ATOM 897 C C . GLU A 1 116 ? 10.492 1.610 -23.254 1.00 64.50 116 GLU A C 1
ATOM 899 O O . GLU A 1 116 ? 9.860 2.652 -23.066 1.00 64.50 116 GLU A O 1
ATOM 904 N N . ASP A 1 117 ? 10.079 0.684 -24.126 1.00 69.56 117 ASP A N 1
ATOM 905 C CA . ASP A 1 117 ? 8.916 0.869 -25.009 1.00 69.56 117 ASP A CA 1
ATOM 906 C C . ASP A 1 117 ? 7.603 0.982 -24.221 1.00 69.56 117 ASP A C 1
ATOM 908 O O . ASP A 1 117 ? 6.749 1.832 -24.500 1.00 69.56 117 ASP A O 1
ATOM 912 N N . LYS A 1 118 ? 7.443 0.156 -23.179 1.00 68.50 118 LYS A N 1
ATOM 913 C CA . LYS A 1 118 ? 6.264 0.199 -22.300 1.00 68.50 118 LYS A CA 1
ATOM 914 C C . LYS A 1 118 ? 6.242 1.472 -21.457 1.00 68.50 118 LYS A C 1
ATOM 916 O O . LYS A 1 118 ? 5.176 2.059 -21.269 1.00 68.50 118 LYS A O 1
ATOM 921 N N . LEU A 1 119 ? 7.397 1.919 -20.964 1.00 68.69 119 LEU A N 1
ATOM 922 C CA . LEU A 1 119 ? 7.514 3.155 -20.195 1.00 68.69 119 LEU A CA 1
ATOM 923 C C . LEU A 1 119 ? 7.189 4.375 -21.067 1.00 68.69 119 LEU A C 1
ATOM 925 O O . LEU A 1 119 ? 6.443 5.252 -20.633 1.00 68.69 119 LEU A O 1
ATOM 929 N N . ALA A 1 120 ? 7.679 4.413 -22.309 1.00 75.75 120 ALA A N 1
ATOM 930 C CA . ALA A 1 120 ? 7.369 5.471 -23.267 1.00 75.75 120 ALA A CA 1
ATOM 931 C C . ALA A 1 120 ? 5.862 5.546 -23.582 1.00 75.75 120 ALA A C 1
ATOM 933 O O . ALA A 1 120 ? 5.285 6.641 -23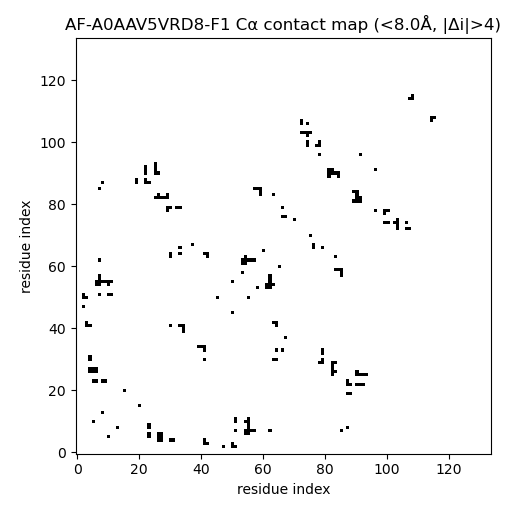.623 1.00 75.75 120 ALA A O 1
ATOM 934 N N . PHE A 1 121 ? 5.205 4.390 -23.729 1.00 83.00 121 PHE A N 1
ATOM 935 C CA . PHE A 1 121 ? 3.751 4.304 -23.873 1.00 83.00 121 PHE A CA 1
ATOM 936 C C . PHE A 1 121 ? 3.020 4.894 -22.657 1.00 83.00 121 PHE A C 1
ATOM 938 O O . PHE A 1 121 ? 2.207 5.808 -22.810 1.00 83.00 121 PHE A O 1
ATOM 945 N N . TRP A 1 122 ? 3.350 4.450 -21.440 1.00 78.69 122 TRP A N 1
ATOM 946 C CA . TRP A 1 122 ? 2.694 4.940 -20.221 1.00 78.69 122 TRP A CA 1
ATOM 947 C C . TRP A 1 122 ? 2.955 6.423 -19.955 1.00 78.69 122 TRP A C 1
ATOM 949 O O . TRP A 1 122 ? 2.047 7.140 -19.546 1.00 78.69 122 TRP A O 1
ATOM 959 N N . MET A 1 123 ? 4.154 6.926 -20.254 1.00 75.31 123 MET A N 1
ATOM 960 C CA . MET A 1 123 ? 4.463 8.358 -20.182 1.00 75.31 123 MET A CA 1
ATOM 961 C C . MET A 1 123 ? 3.603 9.184 -21.146 1.00 75.31 123 MET A C 1
ATOM 963 O O . MET A 1 123 ? 3.217 10.311 -20.826 1.00 75.31 123 MET A O 1
ATOM 967 N N . THR A 1 124 ? 3.289 8.632 -22.320 1.00 85.06 124 THR A N 1
ATOM 968 C CA . THR A 1 124 ? 2.380 9.255 -23.289 1.00 85.06 124 THR A CA 1
ATOM 969 C C . THR A 1 124 ? 0.948 9.267 -22.760 1.00 85.06 124 THR A C 1
ATOM 971 O O . THR A 1 124 ? 0.297 10.313 -22.795 1.00 85.06 124 THR A O 1
ATOM 974 N N . GLU A 1 125 ? 0.481 8.156 -22.188 1.00 83.81 125 GLU A N 1
ATOM 975 C CA . GLU A 1 125 ? -0.827 8.103 -21.533 1.00 83.81 125 GLU A CA 1
ATOM 976 C C . GLU A 1 125 ? -0.923 9.083 -20.359 1.00 83.81 125 GLU A C 1
ATOM 978 O O . GLU A 1 125 ? -1.828 9.908 -20.350 1.00 83.81 125 GLU A O 1
ATOM 983 N N . CYS A 1 126 ? 0.031 9.116 -19.426 1.00 79.50 126 CYS A N 1
ATOM 984 C CA . CYS A 1 126 ? 0.010 10.060 -18.300 1.00 79.50 126 CYS A CA 1
ATOM 985 C C . CYS A 1 126 ? -0.148 11.521 -18.757 1.00 79.50 126 CYS A C 1
ATOM 987 O O . CYS A 1 126 ? -0.935 12.275 -18.181 1.00 79.50 126 CYS A O 1
ATOM 989 N N . LYS A 1 127 ? 0.549 11.919 -19.831 1.00 82.44 127 LYS A N 1
ATOM 990 C CA . LYS A 1 127 ? 0.400 13.256 -20.433 1.00 82.44 127 LYS A CA 1
ATOM 991 C C . LYS A 1 127 ? -0.993 13.466 -21.022 1.00 82.44 127 LYS A C 1
ATOM 993 O O . LYS A 1 127 ? -1.585 14.520 -20.804 1.00 82.44 127 LYS A O 1
ATOM 998 N N . ARG A 1 128 ? -1.525 12.472 -21.741 1.00 86.00 128 ARG A N 1
ATOM 999 C CA . ARG A 1 128 ? -2.881 12.514 -22.306 1.00 86.00 128 ARG A CA 1
ATOM 1000 C C . ARG A 1 128 ? -3.928 12.699 -21.209 1.00 86.00 128 ARG A C 1
ATOM 1002 O O . ARG A 1 128 ? -4.773 13.578 -21.316 1.00 86.00 128 ARG A O 1
ATOM 1009 N N . TRP A 1 129 ? -3.832 11.927 -20.133 1.00 74.94 129 TRP A N 1
ATOM 1010 C CA . TRP A 1 129 ? -4.754 12.003 -18.999 1.00 74.94 129 TRP A CA 1
ATOM 1011 C C . TRP A 1 129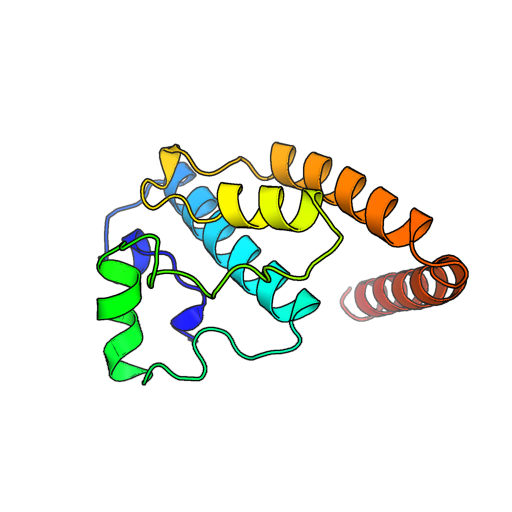 ? -4.652 13.330 -18.239 1.00 74.94 129 TRP A C 1
ATOM 1013 O O . TRP A 1 129 ? -5.673 13.860 -17.804 1.00 74.94 129 TRP A O 1
ATOM 1023 N N . GLY A 1 130 ? -3.450 13.901 -18.113 1.00 74.25 130 GLY A N 1
ATOM 1024 C CA . GLY A 1 130 ? -3.256 15.227 -17.520 1.00 74.25 130 GLY A CA 1
ATOM 1025 C C . GLY A 1 130 ? -3.836 16.371 -18.360 1.00 74.25 130 GLY A C 1
ATOM 1026 O O . GLY A 1 130 ? -4.298 17.357 -17.797 1.00 74.25 130 GLY A O 1
ATOM 1027 N N . ALA A 1 131 ? -3.855 16.231 -19.689 1.00 74.94 131 ALA A N 1
ATOM 1028 C CA . ALA A 1 131 ? -4.391 17.238 -20.609 1.00 74.94 131 ALA A CA 1
ATOM 1029 C C . ALA A 1 131 ? -5.923 17.200 -20.750 1.00 74.94 131 ALA A C 1
ATOM 1031 O O . ALA A 1 131 ? -6.528 18.212 -21.079 1.00 74.94 131 ALA A O 1
ATOM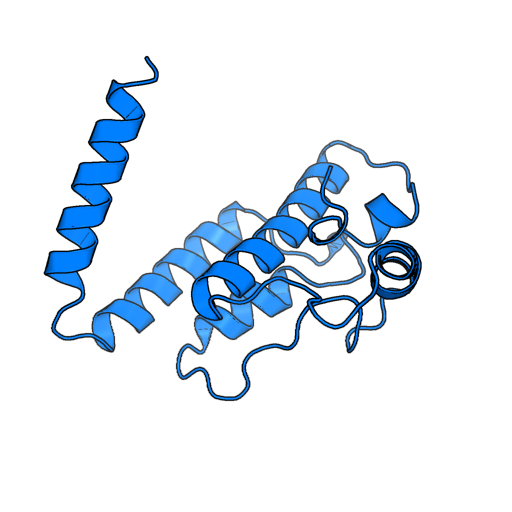 1032 N N . VAL A 1 132 ? -6.554 16.044 -20.518 1.00 66.50 132 VAL A N 1
ATOM 1033 C CA . VAL A 1 132 ? -8.019 15.874 -20.611 1.00 66.50 132 VAL A CA 1
ATOM 1034 C C . VAL A 1 132 ? -8.747 16.372 -19.351 1.00 66.50 132 VAL A C 1
ATOM 1036 O O . VAL A 1 132 ? -9.950 16.607 -19.397 1.00 66.50 132 VAL A O 1
ATOM 1039 N N . ASN A 1 133 ? -8.033 16.549 -18.234 1.00 52.03 133 ASN A N 1
ATOM 1040 C CA . ASN A 1 133 ? -8.605 16.935 -16.937 1.00 52.03 133 ASN A CA 1
ATOM 1041 C C . ASN A 1 133 ? -8.204 18.354 -16.469 1.00 52.03 133 ASN A C 1
ATOM 1043 O O . ASN A 1 133 ? -8.321 18.654 -15.279 1.00 52.03 133 ASN A O 1
ATOM 1047 N N . GLN A 1 134 ? -7.725 19.206 -17.384 1.00 46.47 134 GLN A N 1
ATOM 1048 C CA . GLN A 1 134 ? -7.608 20.664 -17.209 1.00 46.47 134 GLN A CA 1
ATOM 1049 C C . GLN A 1 134 ? -8.719 21.368 -17.984 1.00 46.47 134 GLN A C 1
ATOM 1051 O O . GLN A 1 134 ? -9.216 22.390 -17.463 1.00 46.47 134 GLN A O 1
#

Mean predicted aligned error: 6.5 Å

InterPro domains:
  IPR000719 Protein kinase domain [PS50011] (1-104)
  IPR001245 Serine-threonine/tyrosine-protein kinase, catalytic domain [PF07714] (4-96)
  IPR011009 Protein kinase-like domain superfamily [SSF56112] (4-99)

Organism: NCBI:txid1538716

Sequence (134 aa):
QDDRYLAPEVHNKQQQDLSGKKKADAWSFGIVVWEMFSCRAPFESVPTTALATVIGAGDDRTCHPPIPADTEFGMLKVILLNSWFVDAKLRSSFANYTKLAADLQKEVTDASESAEDKLAFWMTECKRWGAVNQ

Nearest PDB structures (foldseek):
  8c7x-assembly1_B  TM=8.173E-01  e=3.306E-03  Homo sapiens
  7k0v-assembly1_A  TM=8.087E-01  e=7.821E-03  Homo sapiens
  9bcp-assembly1_B  TM=6.505E-01  e=1.471E-02  Homo sapiens
  9bco-assembly1_A  TM=6.486E-01  e=8.716E-02  Homo sapiens
  7up5-assembly1_A  TM=6.915E-01  e=2.184E-01  Homo sapiens

Secondary structure (DSSP, 8-state):
--GGG--HHHHTT----HHHHHHHHHHHHHHHHHHHHH-S-TTTTS-HHHHHHHHHTT-TTTSSPPPPSS---HHHHHHHHHH--SSGGGSPPHHHHHHHHHHHHHHHHHT-TTHHHHHHHHHHHHHHHHHHT-

Foldseek 3Di:
DQLLLFALCVLVVHDDDPLLVQLRVLLSVLQVLCCVVVVDDWPPVDDSVCLSVQLNVLDPCGNGGDDPPPDPQPLNVVSNVLNRHNPSVSRDGVVVVVVSVVVSVVVVPVVDPCVVVVVVVVVVVVVVVVVVVD

pLDDT: mean 88.79, std 10.36, range [46.47, 97.94]

Solvent-accessible surface area (backbone atoms only — not comparable to full-atom values): 7775 Å² total; per-residue (Å²): 132,78,71,81,45,58,28,35,55,60,59,63,66,53,90,64,56,78,67,48,50,56,29,37,49,36,24,26,48,28,49,52,55,49,28,68,76,66,74,47,69,74,57,74,91,54,55,78,90,46,43,54,58,46,24,40,66,47,44,90,85,61,38,53,70,82,75,72,84,84,58,86,54,63,47,54,56,52,52,41,58,38,19,63,42,72,56,50,86,73,26,60,53,69,79,52,48,57,52,49,48,53,54,31,51,48,56,53,43,76,74,32,101,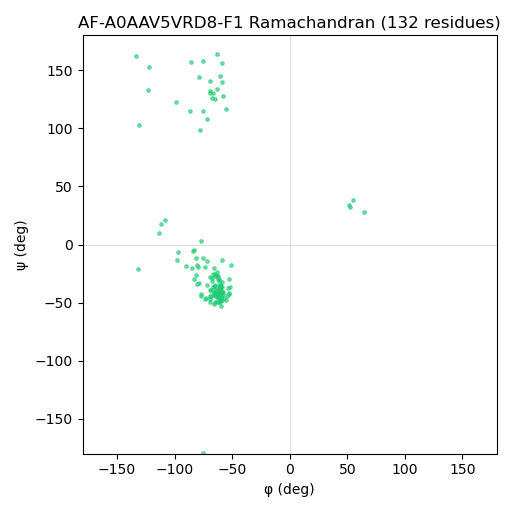64,40,66,66,56,49,55,50,51,56,50,47,55,52,52,58,58,64,75,76,112

Radius of gyration: 16.36 Å; Cα contacts (8 Å, |Δi|>4): 125; chains: 1; bounding box: 35×36×41 Å